Protein AF-V8C1X1-F1 (afdb_monomer_lite)

pLDDT: mean 76.24, std 15.49, range [45.81, 93.19]

Structure (mmCIF, N/CA/C/O backbone):
data_AF-V8C1X1-F1
#
_entry.id   AF-V8C1X1-F1
#
loop_
_atom_site.group_PDB
_atom_site.id
_atom_site.type_symbol
_atom_site.label_atom_id
_atom_site.label_alt_id
_atom_site.label_comp_id
_atom_site.label_asym_id
_atom_site.label_entity_id
_atom_site.label_seq_id
_atom_site.pdbx_PDB_ins_code
_atom_site.Cartn_x
_atom_site.Cartn_y
_atom_site.Cartn_z
_atom_site.occupancy
_atom_site.B_iso_or_equiv
_atom_site.auth_seq_id
_atom_site.auth_comp_id
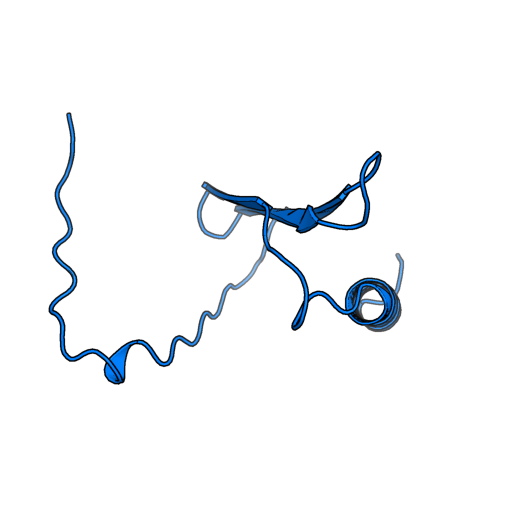_atom_site.auth_asym_id
_atom_site.auth_atom_id
_atom_site.pdbx_PDB_model_num
ATOM 1 N N . MET A 1 1 ? -4.237 12.238 17.275 1.00 54.44 1 MET A N 1
ATOM 2 C CA . MET A 1 1 ? -4.671 11.170 16.350 1.00 54.44 1 MET A CA 1
ATOM 3 C C . MET A 1 1 ? -5.217 11.841 15.108 1.00 54.44 1 MET A C 1
ATOM 5 O O . MET A 1 1 ? -6.151 12.623 15.248 1.00 54.44 1 MET A O 1
ATOM 9 N N . GLU A 1 2 ? -4.613 11.614 13.939 1.00 65.12 2 GLU A N 1
ATOM 10 C CA . GLU A 1 2 ? -5.250 12.022 12.678 1.00 65.12 2 GLU A CA 1
ATOM 11 C C . GLU A 1 2 ? -6.586 11.285 12.533 1.00 65.12 2 GLU A C 1
ATOM 13 O O . GLU A 1 2 ? -6.720 10.131 12.948 1.00 65.12 2 GLU A O 1
ATOM 18 N N . LYS A 1 3 ? -7.596 11.971 11.996 1.00 79.88 3 LYS A N 1
ATOM 19 C CA . LYS A 1 3 ? -8.886 11.342 11.708 1.00 79.88 3 LYS A CA 1
ATOM 20 C C . LYS A 1 3 ? -8.709 10.394 10.526 1.00 79.88 3 LYS A C 1
ATOM 22 O O . LYS A 1 3 ? -8.038 10.749 9.559 1.00 79.88 3 LYS A O 1
ATOM 27 N N . ILE A 1 4 ? -9.348 9.229 10.584 1.00 80.81 4 ILE A N 1
ATOM 28 C CA . ILE A 1 4 ? -9.312 8.216 9.513 1.00 80.81 4 ILE A CA 1
ATOM 29 C C . ILE A 1 4 ? -9.673 8.836 8.154 1.00 80.81 4 ILE A C 1
ATOM 31 O O . ILE A 1 4 ? -8.996 8.579 7.168 1.00 80.81 4 ILE A O 1
ATOM 35 N N . GLU A 1 5 ? -10.657 9.734 8.127 1.00 85.94 5 GLU A N 1
ATOM 36 C CA . GLU A 1 5 ? -11.081 10.474 6.929 1.00 85.94 5 GLU A CA 1
ATOM 37 C C . GLU A 1 5 ? -9.927 11.252 6.274 1.00 85.94 5 GLU A C 1
ATOM 39 O O . GLU A 1 5 ? -9.737 11.184 5.067 1.00 85.94 5 GLU A O 1
ATOM 44 N N . SER A 1 6 ? -9.082 11.914 7.071 1.00 88.06 6 SER A N 1
ATOM 45 C CA . SER A 1 6 ? -7.937 12.674 6.547 1.00 88.06 6 SER A CA 1
ATOM 46 C C . SER A 1 6 ? -6.826 11.784 5.985 1.00 88.06 6 SER A C 1
ATOM 48 O O . SER A 1 6 ? -6.089 12.200 5.093 1.00 88.06 6 SER A O 1
ATOM 50 N N . LEU A 1 7 ? -6.698 10.555 6.494 1.00 83.75 7 LEU A N 1
ATOM 51 C CA . LEU A 1 7 ? -5.775 9.561 5.948 1.00 83.75 7 LEU A CA 1
ATOM 52 C C . LEU A 1 7 ? -6.315 8.991 4.638 1.00 83.75 7 LEU A C 1
ATOM 54 O O . LEU A 1 7 ? -5.550 8.855 3.686 1.00 83.75 7 LEU A O 1
ATOM 58 N N . GLN A 1 8 ? -7.623 8.731 4.572 1.00 83.38 8 GLN A N 1
ATOM 59 C CA . GLN A 1 8 ? -8.279 8.287 3.348 1.00 83.38 8 GLN A CA 1
ATOM 60 C C . GLN A 1 8 ? -8.120 9.328 2.236 1.00 83.38 8 GLN A C 1
ATOM 62 O O . GLN A 1 8 ? -7.658 8.983 1.159 1.00 83.38 8 GLN A O 1
ATOM 67 N N . GLU A 1 9 ? -8.342 10.615 2.522 1.00 88.94 9 GLU A N 1
ATOM 68 C CA . GLU A 1 9 ? -8.119 11.690 1.544 1.00 88.94 9 GLU A CA 1
ATOM 69 C C . GLU A 1 9 ? -6.672 11.756 1.030 1.00 88.94 9 GLU A C 1
ATOM 71 O O . GLU A 1 9 ? -6.439 12.080 -0.135 1.00 88.94 9 GLU A O 1
ATOM 76 N N . LYS A 1 10 ? -5.675 11.481 1.882 1.00 87.44 10 LYS A N 1
ATOM 77 C CA . LYS A 1 10 ? -4.265 11.440 1.457 1.00 87.44 10 LYS A CA 1
ATOM 78 C C . LYS A 1 10 ? -3.993 10.254 0.537 1.00 87.44 10 LYS A C 1
ATOM 80 O O . LYS A 1 10 ? -3.250 10.418 -0.422 1.00 87.44 10 LYS A O 1
ATOM 85 N N . ILE A 1 11 ? -4.580 9.093 0.829 1.00 84.44 11 ILE A N 1
ATOM 86 C CA . ILE A 1 11 ? -4.474 7.899 -0.017 1.00 84.44 11 ILE A CA 1
ATOM 87 C C . ILE A 1 11 ? -5.180 8.149 -1.350 1.00 84.44 11 ILE A C 1
ATOM 89 O O . ILE A 1 11 ? -4.601 7.888 -2.398 1.00 84.44 11 ILE A O 1
ATOM 93 N N . ASP A 1 12 ? -6.373 8.733 -1.335 1.00 86.50 12 ASP A N 1
ATOM 94 C CA . ASP A 1 12 ? -7.144 9.011 -2.547 1.00 86.50 12 ASP A CA 1
ATOM 95 C C . ASP A 1 12 ? -6.418 10.010 -3.465 1.00 86.50 12 ASP A C 1
ATOM 97 O O . ASP A 1 12 ? -6.402 9.843 -4.680 1.00 86.50 12 ASP A O 1
ATOM 101 N N . LYS A 1 13 ? -5.703 10.992 -2.901 1.00 86.31 13 LYS A N 1
ATOM 102 C CA . LYS A 1 13 ? -4.833 11.906 -3.670 1.00 86.31 13 LYS A CA 1
ATOM 103 C C . LYS A 1 13 ? -3.665 11.222 -4.378 1.00 86.31 13 LYS A C 1
ATOM 105 O O . LYS A 1 13 ? -3.055 11.852 -5.235 1.00 86.31 13 LYS A O 1
ATOM 110 N N . THR A 1 14 ? -3.329 9.984 -4.016 1.00 81.38 14 THR A N 1
ATOM 111 C CA . THR A 1 14 ? -2.315 9.218 -4.751 1.00 81.38 14 THR A CA 1
ATOM 112 C C . THR A 1 14 ? -2.862 8.606 -6.034 1.00 81.38 14 THR A C 1
ATOM 114 O O . THR A 1 14 ? -2.070 8.047 -6.771 1.00 81.38 14 THR A O 1
ATOM 117 N N . GLU A 1 15 ? -4.177 8.675 -6.298 1.00 83.88 15 GLU A N 1
ATOM 118 C CA . GLU A 1 15 ? -4.828 8.077 -7.479 1.00 83.88 15 GLU A CA 1
ATOM 119 C C . GLU A 1 15 ? -4.464 6.595 -7.685 1.00 83.88 15 GLU A C 1
ATOM 121 O O . GLU A 1 15 ? -4.394 6.087 -8.803 1.00 83.88 15 GLU A O 1
ATOM 126 N N . TYR A 1 16 ? -4.234 5.876 -6.580 1.00 80.62 16 TYR A N 1
ATOM 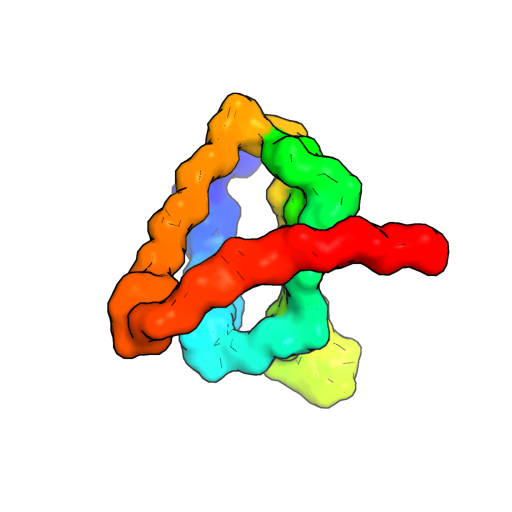127 C CA . TYR A 1 16 ? -3.656 4.529 -6.580 1.00 80.62 16 TYR A CA 1
ATOM 128 C C . TYR A 1 16 ? -4.419 3.503 -7.433 1.00 80.62 16 TYR A C 1
ATOM 130 O O . TYR A 1 16 ? -3.839 2.493 -7.825 1.00 80.62 16 TYR A O 1
ATOM 138 N N . TRP A 1 17 ? -5.706 3.736 -7.703 1.00 83.56 17 TRP A N 1
ATOM 139 C CA . TRP A 1 17 ? -6.576 2.865 -8.499 1.00 83.56 17 TRP A CA 1
ATOM 140 C C . TRP A 1 17 ? -6.181 2.774 -9.979 1.00 83.56 17 TRP A C 1
ATOM 142 O O . TRP A 1 17 ? -6.424 1.734 -10.585 1.00 83.56 17 TRP A O 1
ATOM 152 N N . ASP A 1 18 ? -5.541 3.804 -10.538 1.00 85.75 18 ASP A N 1
ATOM 153 C CA . ASP A 1 18 ? -5.075 3.824 -11.935 1.00 85.75 18 ASP A CA 1
ATOM 154 C C . ASP A 1 18 ? -3.547 3.701 -12.052 1.00 85.75 18 ASP A C 1
ATOM 156 O O . ASP A 1 18 ? -2.966 3.844 -13.132 1.00 85.75 18 ASP A O 1
ATOM 160 N N . ILE A 1 19 ? -2.871 3.400 -10.940 1.00 88.00 19 ILE A N 1
ATOM 161 C CA . ILE A 1 19 ? -1.414 3.378 -10.862 1.00 88.00 19 ILE A CA 1
ATOM 162 C C . ILE A 1 19 ? -0.882 1.959 -10.674 1.00 88.00 19 ILE A C 1
ATOM 164 O O . ILE A 1 19 ? -1.496 1.071 -10.082 1.00 88.00 19 ILE A O 1
ATOM 168 N N . LYS A 1 20 ? 0.326 1.736 -11.196 1.00 89.69 20 LYS A N 1
ATOM 169 C CA . LYS A 1 20 ? 1.031 0.467 -11.067 1.00 89.69 20 LYS A CA 1
ATOM 170 C C . LYS A 1 20 ? 1.379 0.171 -9.606 1.00 89.69 20 LYS A C 1
ATOM 172 O O . LYS A 1 20 ? 2.193 0.861 -8.992 1.00 89.69 20 LYS A O 1
ATOM 177 N N . ILE A 1 21 ? 0.859 -0.943 -9.102 1.00 89.12 21 ILE A N 1
ATOM 178 C CA . ILE A 1 21 ? 1.353 -1.567 -7.874 1.00 89.12 21 ILE A CA 1
ATOM 179 C C . ILE A 1 21 ? 2.700 -2.230 -8.173 1.00 89.12 21 ILE A C 1
ATOM 181 O O . ILE A 1 21 ? 2.817 -3.051 -9.087 1.00 89.12 21 ILE A O 1
ATOM 185 N N . LEU A 1 22 ? 3.728 -1.827 -7.431 1.00 92.44 22 LEU A N 1
ATOM 186 C CA . LEU A 1 22 ? 5.085 -2.357 -7.551 1.00 92.44 22 LEU A CA 1
ATOM 187 C C . LEU A 1 22 ? 5.248 -3.638 -6.744 1.00 92.44 22 LEU A C 1
ATOM 189 O O . LEU A 1 22 ? 5.875 -4.581 -7.219 1.00 92.44 22 LEU A O 1
ATOM 193 N N . ASP A 1 23 ? 4.680 -3.660 -5.540 1.00 91.25 23 ASP A N 1
ATOM 194 C CA . ASP A 1 23 ? 4.760 -4.800 -4.639 1.00 91.25 23 ASP A CA 1
ATOM 195 C C . ASP A 1 23 ? 3.587 -4.807 -3.651 1.00 91.25 23 ASP A C 1
ATOM 197 O O . ASP A 1 23 ? 3.070 -3.755 -3.261 1.00 91.25 23 ASP A O 1
ATOM 201 N N . PHE A 1 24 ? 3.172 -6.003 -3.242 1.00 88.69 24 PHE A N 1
ATOM 202 C CA . PHE A 1 24 ? 2.117 -6.211 -2.259 1.00 88.69 24 PHE A CA 1
ATOM 203 C C . PHE A 1 24 ? 2.494 -7.370 -1.343 1.00 88.69 24 PHE A C 1
ATOM 205 O O . PHE A 1 24 ? 2.537 -8.530 -1.758 1.00 88.69 24 PHE A O 1
ATOM 212 N N . GLN A 1 25 ? 2.754 -7.042 -0.081 1.00 89.00 25 GLN A N 1
ATOM 213 C CA 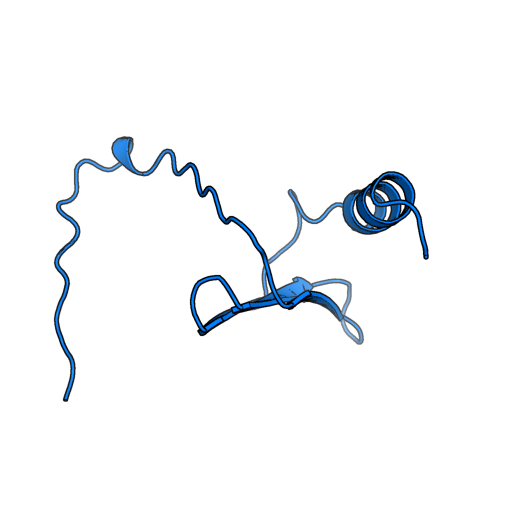. GLN A 1 25 ? 3.261 -7.979 0.906 1.00 89.00 25 GLN A CA 1
ATOM 214 C C . GLN A 1 25 ? 2.296 -8.096 2.077 1.00 89.00 25 GLN A C 1
ATOM 216 O O . GLN A 1 25 ? 1.889 -7.101 2.682 1.00 89.00 25 GLN A O 1
ATOM 221 N N . ILE A 1 26 ? 1.982 -9.339 2.426 1.00 85.56 26 ILE A N 1
ATOM 222 C CA . ILE A 1 26 ? 1.296 -9.692 3.664 1.00 85.56 26 ILE A CA 1
ATOM 223 C C . ILE A 1 26 ? 2.294 -10.501 4.485 1.00 85.56 26 ILE A C 1
ATOM 225 O O . ILE A 1 26 ? 2.493 -11.686 4.223 1.00 85.56 26 ILE A O 1
ATOM 229 N N . ASN A 1 27 ? 2.927 -9.854 5.460 1.00 85.25 27 ASN A N 1
ATOM 230 C CA . ASN A 1 27 ? 3.873 -10.521 6.357 1.00 85.25 27 ASN A CA 1
ATOM 231 C C . ASN A 1 27 ? 3.112 -11.297 7.433 1.00 85.25 27 ASN A C 1
ATOM 233 O O . ASN A 1 27 ? 3.385 -12.470 7.690 1.00 85.25 27 ASN A O 1
ATOM 237 N N . PHE A 1 28 ? 2.083 -10.659 7.994 1.00 81.56 28 PHE A N 1
ATOM 238 C CA . PHE A 1 28 ? 1.188 -11.249 8.978 1.00 81.56 28 PHE A CA 1
ATOM 239 C C . PHE A 1 28 ? -0.246 -10.899 8.604 1.00 81.56 28 PHE A C 1
ATOM 241 O O . PHE A 1 28 ? -0.633 -9.730 8.613 1.00 81.56 28 PHE A O 1
ATOM 248 N N . LEU A 1 29 ? -1.040 -11.909 8.240 1.00 72.50 29 LEU A N 1
ATOM 249 C CA . LEU A 1 29 ? -2.413 -11.698 7.790 1.00 72.50 29 LEU A CA 1
ATOM 250 C C . LEU A 1 29 ? -3.232 -11.018 8.898 1.00 72.50 29 LEU A C 1
ATOM 252 O O . LEU A 1 29 ? -3.484 -11.616 9.940 1.00 72.50 29 LEU A O 1
ATOM 256 N N . GLY A 1 30 ? -3.646 -9.775 8.649 1.00 70.75 30 GLY A N 1
ATOM 257 C CA . GLY A 1 30 ? -4.395 -8.960 9.606 1.00 70.75 30 GLY A CA 1
ATOM 258 C C . GLY A 1 30 ? -3.551 -8.088 10.535 1.00 70.75 30 GLY A C 1
ATOM 259 O O . GLY A 1 30 ? -4.120 -7.237 11.204 1.00 70.75 30 GLY A O 1
ATOM 260 N N . ASP A 1 31 ? -2.226 -8.225 10.552 1.00 78.25 31 ASP A N 1
ATOM 261 C CA . ASP A 1 31 ? -1.367 -7.406 11.419 1.00 78.25 31 ASP A CA 1
ATOM 262 C C . ASP A 1 31 ? -0.395 -6.541 10.617 1.00 78.25 31 ASP A C 1
ATOM 264 O O . ASP A 1 31 ? -0.252 -5.361 10.908 1.00 78.25 31 ASP A O 1
ATOM 268 N N . GLU A 1 32 ? 0.211 -7.075 9.555 1.00 87.62 32 GLU A N 1
ATOM 269 C CA . GLU A 1 32 ? 1.159 -6.318 8.741 1.00 87.62 32 GLU A CA 1
ATOM 270 C C . GLU A 1 32 ? 0.932 -6.573 7.254 1.00 87.62 32 GLU A C 1
ATOM 272 O O . GLU A 1 32 ? 1.319 -7.608 6.695 1.00 87.62 32 GLU A O 1
ATOM 277 N N . VAL A 1 33 ? 0.308 -5.583 6.618 1.00 86.56 33 VAL A N 1
ATOM 278 C CA . VAL A 1 33 ? 0.125 -5.518 5.169 1.00 86.56 33 VAL A CA 1
ATOM 279 C C . VAL A 1 33 ? 0.809 -4.262 4.661 1.00 86.56 33 VAL A C 1
ATOM 281 O O . VAL A 1 33 ? 0.573 -3.168 5.173 1.00 86.56 33 VAL A O 1
ATOM 284 N N . SER A 1 34 ? 1.645 -4.399 3.637 1.00 89.94 34 SER A N 1
ATOM 285 C CA . SER A 1 34 ? 2.275 -3.257 2.983 1.00 89.94 34 SER A CA 1
ATOM 286 C C . SER A 1 34 ? 2.114 -3.321 1.473 1.00 89.94 34 SER A C 1
ATOM 288 O O . SER A 1 34 ? 2.212 -4.379 0.855 1.00 89.94 34 SER A O 1
ATOM 290 N N . MET A 1 35 ? 1.840 -2.162 0.890 1.00 89.31 35 MET A N 1
ATOM 291 C CA . MET A 1 35 ? 1.655 -1.981 -0.538 1.00 89.31 35 MET A CA 1
ATOM 292 C C . MET A 1 35 ? 2.580 -0.872 -1.018 1.00 89.31 35 MET A C 1
ATOM 294 O O . MET A 1 35 ? 2.590 0.226 -0.455 1.00 89.31 35 MET A O 1
ATOM 298 N N . TRP A 1 36 ? 3.351 -1.173 -2.056 1.00 92.00 36 TRP A N 1
ATOM 299 C CA . TRP A 1 36 ? 4.208 -0.219 -2.742 1.00 92.00 36 TRP A CA 1
ATOM 300 C C . TRP A 1 36 ? 3.545 0.192 -4.046 1.00 92.00 36 TRP A C 1
ATOM 302 O O . TRP A 1 36 ? 3.310 -0.638 -4.926 1.00 92.00 36 TRP A O 1
ATOM 312 N N . ILE A 1 37 ? 3.242 1.476 -4.162 1.00 91.50 37 ILE A N 1
ATOM 313 C CA . ILE A 1 37 ? 2.573 2.068 -5.314 1.00 91.50 37 ILE A CA 1
ATOM 314 C C . ILE A 1 37 ? 3.601 2.940 -6.026 1.00 91.50 37 ILE A C 1
ATOM 316 O O . ILE A 1 37 ? 4.321 3.716 -5.392 1.00 91.50 37 ILE A O 1
ATOM 320 N N . TYR A 1 38 ? 3.689 2.792 -7.343 1.00 91.50 38 TYR A N 1
ATOM 321 C CA . TYR A 1 38 ? 4.520 3.654 -8.173 1.00 91.50 38 TYR A CA 1
ATOM 322 C C . TYR A 1 38 ? 4.106 5.126 -8.009 1.00 91.50 38 TYR A C 1
ATOM 324 O O . TYR A 1 38 ? 2.936 5.413 -7.794 1.00 91.50 38 TYR A O 1
ATOM 332 N N . ASN A 1 39 ? 5.045 6.063 -8.109 1.00 89.81 39 ASN A N 1
ATOM 333 C CA . ASN A 1 39 ? 4.717 7.488 -8.188 1.00 89.81 39 ASN A CA 1
ATOM 334 C C . ASN A 1 39 ? 5.399 8.106 -9.410 1.00 89.81 39 ASN A C 1
ATOM 336 O O . ASN A 1 39 ? 4.731 8.583 -10.321 1.00 89.81 39 ASN A O 1
ATOM 340 N N . ASP A 1 40 ? 6.727 8.017 -9.467 1.00 90.62 40 ASP A N 1
ATOM 341 C CA . ASP A 1 40 ? 7.528 8.495 -10.592 1.00 90.62 40 ASP A CA 1
ATOM 342 C C . ASP A 1 40 ? 8.852 7.710 -10.703 1.00 90.62 40 ASP A C 1
ATOM 344 O O . ASP A 1 40 ? 8.993 6.617 -10.154 1.00 90.62 40 ASP A O 1
ATOM 348 N N . ALA A 1 41 ? 9.806 8.216 -11.490 1.00 90.75 41 ALA A N 1
ATOM 349 C CA . ALA A 1 41 ? 11.092 7.558 -11.725 1.00 90.75 41 ALA A CA 1
ATOM 350 C C . ALA A 1 41 ? 11.961 7.429 -10.461 1.00 90.75 41 ALA A C 1
ATOM 352 O O . ALA A 1 41 ? 12.767 6.502 -10.383 1.00 90.75 41 ALA A O 1
ATOM 353 N N . ASP A 1 42 ? 11.781 8.324 -9.489 1.00 93.19 42 ASP A N 1
ATOM 354 C CA . ASP A 1 42 ? 12.664 8.471 -8.333 1.00 93.19 42 ASP A CA 1
ATOM 355 C C . ASP A 1 42 ? 11.954 8.163 -7.005 1.00 93.19 42 ASP A C 1
ATOM 357 O O . ASP A 1 42 ? 12.607 7.922 -5.987 1.00 93.19 42 ASP A O 1
ATOM 361 N N . THR A 1 43 ? 10.618 8.158 -6.989 1.00 91.50 43 THR A N 1
ATOM 362 C CA . THR A 1 43 ? 9.818 8.022 -5.772 1.00 91.50 43 THR A CA 1
ATOM 363 C C . THR A 1 43 ? 8.701 6.990 -5.895 1.00 91.50 43 THR A C 1
ATOM 365 O O . THR A 1 43 ? 8.247 6.595 -6.972 1.00 91.50 43 THR A O 1
ATOM 368 N N . SER A 1 44 ? 8.253 6.501 -4.743 1.00 92.50 44 SER A N 1
ATOM 369 C CA . SER A 1 44 ? 7.146 5.555 -4.628 1.00 92.50 44 SER A CA 1
ATOM 370 C C . SER A 1 44 ? 6.439 5.751 -3.296 1.00 92.50 44 SER A C 1
ATOM 372 O O . SER A 1 44 ? 7.058 6.128 -2.297 1.00 92.50 44 SER A O 1
ATOM 374 N N . TRP A 1 45 ? 5.145 5.457 -3.272 1.00 91.25 45 TRP A N 1
ATOM 375 C CA . TRP A 1 45 ? 4.353 5.487 -2.054 1.00 91.25 45 TRP A CA 1
ATOM 376 C C . TRP A 1 45 ? 4.383 4.125 -1.376 1.00 91.25 45 TRP A C 1
ATOM 378 O O . TRP A 1 45 ? 4.206 3.090 -2.018 1.00 91.25 45 TRP A O 1
ATOM 388 N N . ARG A 1 46 ? 4.558 4.129 -0.054 1.00 91.56 46 ARG A N 1
ATOM 389 C CA . ARG A 1 46 ? 4.367 2.945 0.782 1.00 91.56 46 ARG A CA 1
ATOM 390 C C . ARG A 1 46 ? 3.143 3.151 1.659 1.00 91.56 46 ARG A C 1
ATOM 392 O O . ARG A 1 46 ? 3.170 3.975 2.570 1.00 91.56 46 ARG A O 1
ATOM 399 N N . VAL A 1 47 ? 2.108 2.352 1.437 1.00 87.56 47 VAL A N 1
ATOM 400 C CA . VAL A 1 47 ? 0.937 2.284 2.316 1.00 87.56 47 VAL A CA 1
ATOM 401 C C . VAL A 1 47 ? 1.106 1.071 3.221 1.00 87.56 47 VAL A C 1
ATOM 403 O O . VAL A 1 47 ? 1.287 -0.043 2.735 1.00 87.56 47 VAL A O 1
ATOM 406 N N . SER A 1 48 ? 1.114 1.288 4.537 1.00 87.94 48 SER A N 1
ATOM 407 C CA . SER A 1 48 ? 1.271 0.215 5.525 1.00 87.94 48 SER A CA 1
ATOM 408 C C . SER A 1 48 ? 0.068 0.184 6.451 1.00 87.94 48 SER A C 1
ATOM 410 O O . SER A 1 48 ? -0.261 1.183 7.088 1.00 87.94 48 SER A O 1
ATOM 412 N N . PHE A 1 49 ? -0.563 -0.978 6.526 1.00 82.19 49 PHE A N 1
ATOM 413 C CA . PHE A 1 49 ? -1.642 -1.269 7.446 1.00 82.19 49 PHE A CA 1
ATOM 414 C C . PHE A 1 49 ? -1.060 -2.108 8.575 1.00 82.19 49 PHE A C 1
ATOM 416 O O . PHE A 1 49 ? -0.616 -3.237 8.353 1.00 82.19 49 PHE A O 1
ATOM 423 N N . LEU A 1 50 ? -1.015 -1.505 9.760 1.00 85.38 50 LEU A N 1
ATOM 424 C CA . LEU A 1 50 ? -0.483 -2.115 10.969 1.00 85.38 50 LEU A CA 1
ATOM 425 C C . LEU A 1 50 ? -1.630 -2.368 11.942 1.00 85.38 50 LEU A C 1
ATOM 427 O O . LEU A 1 50 ? -2.456 -1.479 12.160 1.00 85.38 50 LEU A O 1
ATOM 431 N N . SER A 1 51 ? -1.664 -3.560 12.532 1.00 79.25 51 SER A N 1
ATOM 432 C CA . SER A 1 51 ? -2.598 -3.928 13.597 1.00 79.25 51 SER A CA 1
ATOM 433 C C . SER A 1 51 ? -4.068 -3.745 13.210 1.00 79.25 51 SER A C 1
ATOM 435 O O . SER A 1 51 ? -4.864 -3.135 13.930 1.00 79.25 51 SER A O 1
ATOM 437 N N . CYS A 1 52 ? -4.453 -4.285 12.051 1.00 70.38 52 CYS A N 1
ATOM 438 C CA . CYS A 1 52 ? -5.839 -4.266 11.600 1.00 70.38 52 CYS A CA 1
ATOM 439 C C . CYS A 1 52 ? -6.706 -5.175 12.479 1.00 70.38 52 CYS A C 1
ATOM 441 O O . CYS A 1 52 ? -6.689 -6.395 12.358 1.00 70.38 52 CYS A O 1
ATOM 443 N N . TYR A 1 53 ? -7.562 -4.576 13.309 1.00 64.19 53 TYR A N 1
ATOM 444 C CA . TYR A 1 53 ? -8.531 -5.314 14.133 1.00 64.19 53 TYR A CA 1
ATOM 445 C C . TYR A 1 53 ? -9.442 -6.254 13.316 1.00 64.19 53 TYR A C 1
ATOM 447 O O . TYR A 1 53 ? -9.880 -7.293 13.811 1.00 64.19 53 TYR A O 1
ATOM 455 N N . LYS A 1 54 ? -9.747 -5.894 12.062 1.00 67.50 54 LYS A N 1
ATOM 456 C CA . LYS A 1 54 ? -10.570 -6.694 11.152 1.00 67.50 54 LYS A CA 1
ATOM 457 C C . LYS A 1 54 ? -10.186 -6.403 9.706 1.00 67.50 54 LYS A C 1
ATOM 459 O O . LYS A 1 54 ? -10.105 -5.242 9.317 1.00 67.50 54 LYS A O 1
ATOM 464 N N . VAL A 1 55 ? -10.002 -7.455 8.911 1.00 64.06 55 VAL A N 1
ATOM 465 C CA . VAL A 1 55 ? -9.768 -7.361 7.465 1.00 64.06 55 VAL A CA 1
ATOM 466 C C . VAL A 1 55 ? -10.937 -8.021 6.743 1.00 64.06 55 VAL A C 1
ATOM 468 O O . VAL A 1 55 ? -11.266 -9.174 7.015 1.00 64.06 55 VAL A O 1
ATOM 471 N N . SER A 1 56 ? -11.569 -7.291 5.828 1.00 68.56 56 SER A N 1
ATOM 472 C CA . SER A 1 56 ? -12.505 -7.834 4.844 1.00 68.56 56 SER A CA 1
ATOM 473 C C . SER A 1 56 ? -11.921 -7.595 3.461 1.00 68.56 56 SER A C 1
ATOM 475 O O . SER A 1 56 ? -11.713 -6.446 3.081 1.00 68.56 56 SER A O 1
ATOM 477 N N . TYR A 1 57 ? -11.645 -8.667 2.727 1.00 64.69 57 TYR A N 1
ATOM 478 C CA . TYR A 1 57 ? -11.274 -8.586 1.322 1.00 64.69 57 TYR A CA 1
ATOM 479 C C . TYR A 1 57 ? -12.458 -9.091 0.498 1.00 64.69 57 TYR A C 1
ATOM 481 O O . TYR A 1 57 ? -12.967 -10.184 0.739 1.00 64.69 57 TYR A O 1
ATOM 489 N N . GLU A 1 58 ? -12.908 -8.287 -0.455 1.00 69.81 58 GLU A N 1
ATOM 490 C CA . GLU A 1 58 ? -13.816 -8.731 -1.506 1.00 69.81 58 GLU A CA 1
ATOM 491 C C . GLU A 1 58 ? -12.995 -8.865 -2.781 1.00 69.81 58 GLU A C 1
ATOM 493 O O . GLU A 1 58 ? -12.219 -7.981 -3.138 1.00 69.81 58 GLU A O 1
ATOM 498 N N . THR A 1 59 ? -13.115 -10.009 -3.442 1.00 58.00 59 THR A N 1
ATOM 499 C CA . THR A 1 59 ? -12.484 -10.248 -4.735 1.00 58.00 59 THR A CA 1
ATO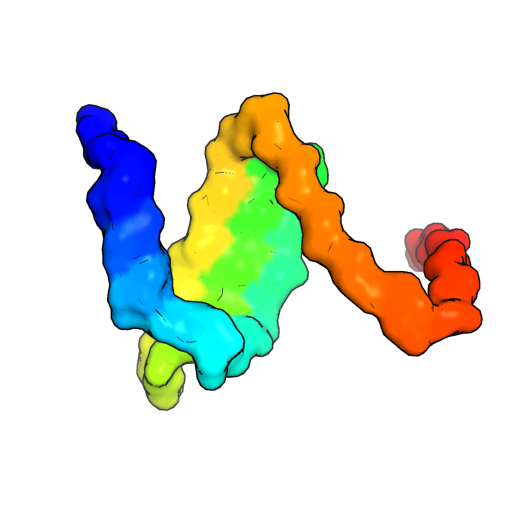M 500 C C . THR A 1 59 ? -13.542 -10.764 -5.689 1.00 58.00 59 THR A C 1
ATOM 502 O O . THR A 1 59 ? -14.294 -11.684 -5.370 1.00 58.00 59 THR A O 1
ATOM 505 N N . ASP A 1 60 ? -13.584 -10.188 -6.882 1.00 56.00 60 ASP A N 1
ATOM 506 C CA . ASP A 1 60 ? -14.423 -10.621 -7.996 1.00 56.00 60 ASP A CA 1
ATOM 507 C C . ASP A 1 60 ? -13.786 -11.784 -8.784 1.00 56.00 60 ASP A C 1
ATOM 509 O O . ASP A 1 60 ? -14.152 -12.062 -9.929 1.00 56.00 60 ASP A O 1
ATOM 513 N N . ALA A 1 61 ? -12.845 -12.516 -8.167 1.00 53.41 61 ALA A N 1
A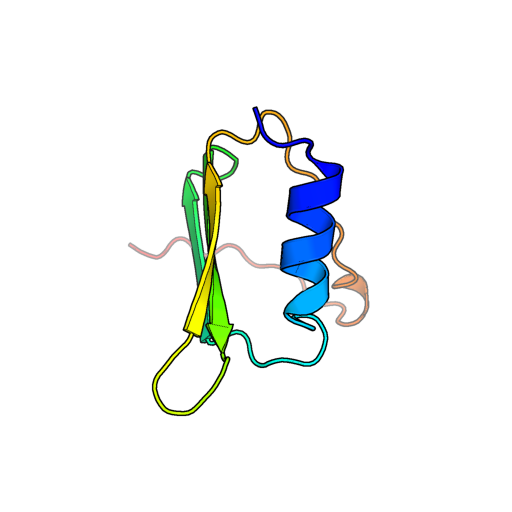TOM 514 C CA . ALA A 1 61 ? -12.122 -13.634 -8.774 1.00 53.41 61 ALA A CA 1
ATOM 515 C C . ALA A 1 61 ? -13.031 -14.750 -9.331 1.00 53.41 61 ALA A C 1
ATOM 517 O O . ALA A 1 61 ? -12.557 -15.614 -10.071 1.00 53.41 61 ALA A O 1
ATOM 518 N N . THR A 1 62 ? -14.337 -14.716 -9.049 1.00 53.06 62 THR A N 1
ATOM 519 C CA . THR A 1 62 ? -15.359 -15.532 -9.713 1.00 53.06 62 THR A CA 1
ATOM 520 C C . THR A 1 62 ? -15.424 -15.333 -11.233 1.00 53.06 62 THR A C 1
ATOM 522 O O . THR A 1 62 ? -15.909 -16.236 -11.913 1.00 53.06 62 THR A O 1
ATOM 525 N N . TRP A 1 63 ? -14.877 -14.249 -11.806 1.00 49.31 63 TRP A N 1
ATOM 526 C CA . TRP A 1 63 ? -14.823 -14.071 -13.270 1.00 49.31 63 TRP A CA 1
ATOM 527 C C . TRP A 1 63 ? -13.996 -15.165 -13.964 1.00 49.31 63 TRP A C 1
ATOM 529 O O . TRP A 1 63 ? -14.325 -15.630 -15.056 1.00 49.31 63 TRP A O 1
ATOM 539 N N . ARG A 1 64 ? -12.907 -15.628 -13.343 1.00 49.22 64 ARG A N 1
ATOM 540 C CA . ARG A 1 64 ? -12.088 -16.715 -13.888 1.00 49.22 64 ARG A CA 1
ATOM 541 C C . ARG A 1 64 ? -12.402 -17.954 -13.076 1.00 49.22 64 ARG A C 1
ATOM 543 O O . ARG A 1 64 ? -11.762 -18.135 -12.054 1.00 49.22 64 ARG A O 1
ATOM 550 N N . GLY A 1 65 ? -13.338 -18.796 -13.519 1.00 49.19 65 GLY A N 1
ATOM 551 C CA . GLY A 1 65 ? -13.737 -20.064 -12.877 1.00 49.19 65 GLY A CA 1
ATOM 552 C C . GLY A 1 65 ? -12.603 -21.085 -12.662 1.00 49.19 65 GLY A C 1
ATOM 553 O O . GLY A 1 65 ? -12.645 -22.199 -13.172 1.00 49.19 65 GLY A O 1
ATOM 554 N N . ARG A 1 66 ? -11.557 -20.709 -11.927 1.00 52.41 66 ARG A N 1
ATOM 555 C CA . ARG A 1 66 ? -10.370 -21.487 -11.607 1.00 52.41 66 ARG A CA 1
ATOM 556 C C . ARG A 1 66 ? -10.410 -21.797 -10.123 1.00 52.41 66 ARG A C 1
ATOM 558 O O . ARG A 1 66 ? -10.409 -20.907 -9.280 1.00 52.41 66 ARG A O 1
ATOM 565 N N . THR A 1 67 ? -10.397 -23.084 -9.816 1.00 51.00 67 THR A N 1
ATOM 566 C CA . THR A 1 67 ? -10.133 -23.604 -8.479 1.00 51.00 67 THR A CA 1
ATOM 567 C C . THR A 1 67 ? -8.805 -23.048 -7.963 1.00 51.00 67 THR A C 1
ATOM 569 O O . THR A 1 67 ? -7.759 -23.273 -8.576 1.00 51.00 67 THR A O 1
ATOM 572 N N . VAL A 1 68 ? -8.827 -22.352 -6.826 1.00 53.78 68 VAL A N 1
ATOM 573 C CA . VAL A 1 68 ? -7.604 -21.985 -6.103 1.00 53.78 68 VAL A CA 1
ATOM 574 C C . VAL A 1 68 ? -7.024 -23.267 -5.502 1.00 53.78 68 VAL A C 1
ATOM 576 O O . VAL A 1 68 ? -7.627 -23.882 -4.625 1.00 53.78 68 VAL A O 1
ATOM 579 N N . ARG A 1 69 ? -5.864 -23.709 -5.998 1.00 50.03 69 ARG A N 1
ATOM 580 C CA . ARG A 1 69 ? -5.097 -24.806 -5.394 1.00 50.03 69 ARG A CA 1
ATOM 581 C C . ARG A 1 69 ? -4.047 -24.212 -4.466 1.00 50.03 69 ARG A C 1
ATOM 583 O O . ARG A 1 69 ? -3.109 -23.577 -4.934 1.00 50.03 69 ARG A O 1
ATOM 590 N N . MET A 1 70 ? -4.185 -24.445 -3.164 1.00 45.81 70 MET A N 1
ATOM 591 C CA . MET A 1 70 ? -3.097 -24.189 -2.223 1.00 45.81 70 MET A CA 1
ATOM 592 C C . MET A 1 70 ? -2.070 -25.318 -2.327 1.00 45.81 70 MET A C 1
ATOM 594 O O . MET A 1 70 ? -2.374 -26.472 -2.031 1.00 45.81 70 MET A O 1
ATOM 598 N N . SER A 1 71 ? -0.852 -24.989 -2.749 1.00 54.59 71 SER A N 1
ATOM 599 C CA . SER A 1 71 ? 0.304 -25.886 -2.711 1.00 54.59 71 SER A CA 1
ATOM 600 C C . SER A 1 71 ? 1.304 -25.364 -1.688 1.00 54.59 71 SER A C 1
ATOM 602 O O . SER A 1 71 ? 1.768 -24.229 -1.793 1.00 54.59 71 SER A O 1
ATOM 604 N N . ARG A 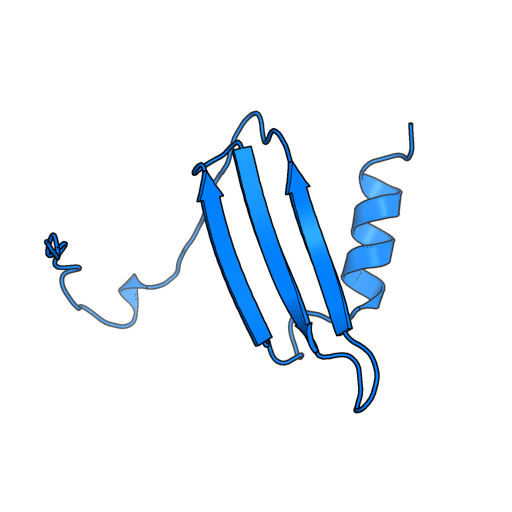1 72 ? 1.641 -26.191 -0.698 1.00 46.66 72 ARG A N 1
ATOM 605 C CA . ARG A 1 72 ? 2.687 -25.883 0.278 1.00 46.66 72 ARG A CA 1
ATOM 606 C C . ARG A 1 72 ? 4.043 -26.163 -0.367 1.00 46.66 72 ARG A C 1
ATOM 608 O O . ARG A 1 72 ? 4.366 -27.323 -0.604 1.00 46.66 72 ARG A O 1
ATOM 615 N N . TYR A 1 73 ? 4.806 -25.117 -0.662 1.00 48.84 73 TYR A N 1
ATOM 616 C CA . TYR A 1 73 ? 6.211 -25.265 -1.037 1.00 48.84 73 TYR A CA 1
ATOM 617 C C . TYR A 1 73 ? 7.046 -25.424 0.237 1.00 48.84 73 TYR A C 1
ATOM 619 O O . TYR A 1 73 ? 6.739 -24.807 1.261 1.00 48.84 73 TYR A O 1
ATOM 627 N N . ARG A 1 74 ? 8.005 -26.349 0.191 1.00 47.09 74 ARG A N 1
ATOM 628 C CA . ARG A 1 74 ? 8.875 -26.723 1.307 1.00 47.09 74 ARG A CA 1
ATOM 629 C C . ARG A 1 74 ? 10.213 -26.020 1.182 1.00 47.09 74 ARG A C 1
ATOM 631 O O . ARG A 1 74 ? 10.670 -25.893 0.026 1.00 47.09 74 ARG A O 1
#

Secondary structure (DSSP, 8-state):
---HHHHHHHHHTTTGGGS-EEEEEEEETTTEEEEEEE-SSS-EEEEEEES-S-------GGGS----------

Organism: NCBI:txid1073376

Sequence (74 aa):
MEKIESLQEKIDKTEYWDIKILDFQINFLGDEVSMWIYNDADTSWRVSFLSCYKVSYETDATWRGRTVRMSRYR

Radius of gyration: 15.35 Å; chains: 1; bounding box: 28×39×30 Å

Foldseek 3Di:
DDDPVVVVVVVVVQVQVPWDWPDWDDPDVQAWTWTWTDRDPPDIDIDIDGNHPDDDDDDPCVVPPDDDDDDDDD